Protein AF-A0A846KB32-F1 (afdb_monomer)

Radius of gyration: 21.36 Å; Cα contacts (8 Å, |Δi|>4): 93; chains: 1; bounding box: 52×52×56 Å

Solvent-accessible surface area (backbone atoms only — not comparable to full-atom values): 7706 Å² total; per-residue (Å²): 135,90,86,83,71,74,66,70,58,68,68,65,62,52,63,66,50,50,54,47,51,49,51,61,66,31,72,77,36,70,69,52,57,77,41,42,67,63,49,51,51,53,46,51,68,33,89,84,30,72,63,31,56,50,54,51,46,53,46,33,74,75,72,45,77,92,63,62,27,34,32,40,34,36,77,85,79,48,74,46,78,77,45,45,67,67,57,52,53,46,24,64,75,70,73,46,91,73,60,67,46,79,44,77,40,72,55,88,87,61,79,53,68,69,64,52,52,54,60,56,58,72,71,68,79,130

Mean predicted aligned error: 13.9 Å

Foldseek 3Di:
DDDDPPPVVVVVPPPVVVVVVCVVVQVVPPVCVVCVVVVVVVLCPDPPHPNVLVVVLVCCVVPNDPDAFEWEQEPVRDIDGPDCPSVVVSCVVVVHDGHYDYDYPDDPVDDDPVVVVVVVVVPDDD

Sequence (126 aa):
MLLLVNWYMFLRYHENDIDNILKKEFTETKWLAENYDDFIEYINSKSNSILYCRNLADSIKKNGFNTAICIYHYKCNHYDFIDGQQRACISSKLSIPLPANVNDLTSEDYSCYYCEGKKRRKKVRI

Secondary structure (DSSP, 8-state):
---SSTTHHHHSSSHHHHHHHHHHHHTT-HHHHHTHHHHHHHHHH-TTSHHHHHHHHHHHHHH--SS-EEEEEETTS-EEEEE-HHHHHHHHHHTPPPPEEEEEE-STT---HHHHHHHHHTT---

pLDDT: mean 74.31, std 20.35, range [28.45, 97.38]

Nearest PDB structures (foldseek):
  1vz0-assembly3_D  TM=7.040E-01  e=2.653E-03  Thermus thermophilus HB27
  7nfu-assembly1_A  TM=6.262E-01  e=9.604E-03  Geobacillus thermoleovorans CCB_US3_UF5
  7ol9-assembly1_A  TM=6.646E-01  e=1.442E-02  Bacillus subtilis subsp. subtilis str. 168
  6ryk-assembly1_B  TM=7.718E-01  e=3.721E-02  Myxococcus xanthus DK 1622
  2hwj-assembly2_E  TM=4.805E-01  e=2.478E-01  Agrobacterium fabrum str. C58

InterPro domains:
  IPR036086 ParB/Sulfiredoxin superfamily [SSF110849] (55-112)

Organism: Clostridium botulinum (NCBI:txid1491)

Structure (mmCIF, N/CA/C/O backbone):
data_AF-A0A846KB32-F1
#
_entry.id   AF-A0A846KB32-F1
#
loop_
_atom_site.group_PDB
_atom_site.id
_atom_site.type_symbol
_atom_site.label_atom_id
_atom_site.label_alt_id
_atom_site.label_comp_id
_atom_site.label_asym_id
_atom_site.label_entity_id
_atom_site.label_seq_id
_atom_site.pdbx_PDB_ins_code
_atom_site.Cartn_x
_atom_site.Cartn_y
_atom_site.Cartn_z
_atom_site.occupancy
_atom_site.B_iso_or_equiv
_atom_site.auth_seq_id
_atom_site.auth_comp_id
_atom_site.auth_asym_id
_atom_site.auth_atom_id
_atom_site.pdbx_PDB_model_num
ATOM 1 N N . MET A 1 1 ? -6.060 -32.575 23.942 1.00 33.06 1 MET A N 1
ATOM 2 C CA . MET A 1 1 ? -5.287 -31.901 22.876 1.00 33.06 1 MET A CA 1
ATOM 3 C C . MET A 1 1 ? -6.083 -30.663 22.433 1.00 33.06 1 MET A C 1
ATOM 5 O O . MET A 1 1 ? -6.692 -30.665 21.381 1.00 33.06 1 MET A O 1
ATOM 9 N N . LEU A 1 2 ? -6.433 -29.728 23.327 1.00 35.47 2 LEU A N 1
ATOM 10 C CA . LEU A 1 2 ? -5.632 -28.570 23.767 1.00 35.47 2 LEU A CA 1
ATOM 11 C C . LEU A 1 2 ? -4.791 -27.981 22.629 1.00 35.47 2 LEU A C 1
ATOM 13 O O . LEU A 1 2 ? -3.714 -28.509 22.404 1.00 35.47 2 LEU A O 1
ATOM 17 N N . LEU A 1 3 ? -5.312 -26.955 21.934 1.00 31.33 3 LEU A N 1
ATOM 18 C CA . LEU A 1 3 ? -4.583 -25.828 21.304 1.00 31.33 3 LEU A CA 1
ATOM 19 C C . LEU A 1 3 ? -5.541 -24.901 20.500 1.00 31.33 3 LEU A C 1
ATOM 21 O O . LEU A 1 3 ? -5.265 -24.540 19.363 1.00 31.33 3 LEU A O 1
ATOM 25 N N . LEU A 1 4 ? -6.687 -24.493 21.066 1.00 31.97 4 LEU A N 1
ATOM 26 C CA . LEU A 1 4 ? -7.575 -23.497 20.421 1.00 31.97 4 LEU A CA 1
ATOM 27 C C . LEU A 1 4 ? -7.946 -22.293 21.299 1.00 31.97 4 LEU A C 1
ATOM 29 O O . LEU A 1 4 ? -8.730 -21.450 20.883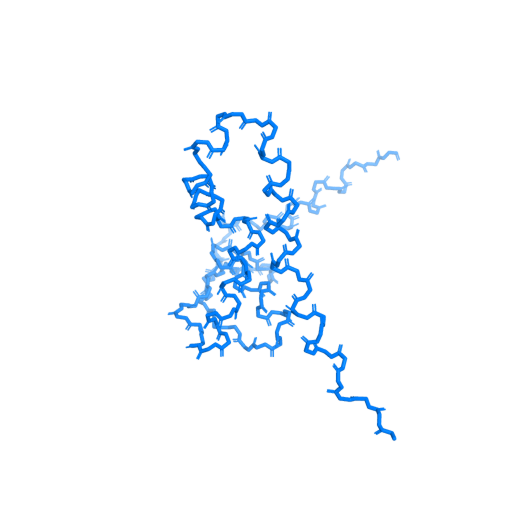 1.00 31.97 4 LEU A O 1
ATOM 33 N N . VAL A 1 5 ? -7.356 -22.153 22.489 1.00 32.34 5 VAL A N 1
ATOM 34 C CA . VAL A 1 5 ? -7.726 -21.062 23.415 1.00 32.34 5 VAL A CA 1
ATOM 35 C C . VAL A 1 5 ? -6.713 -19.906 23.417 1.00 32.34 5 VAL A C 1
ATOM 37 O O . VAL A 1 5 ? -7.018 -18.824 23.903 1.00 32.34 5 VAL A O 1
ATOM 40 N N . ASN A 1 6 ? -5.533 -20.060 22.806 1.00 35.81 6 ASN A N 1
ATOM 41 C CA . ASN A 1 6 ? -4.423 -19.139 23.084 1.00 35.81 6 ASN A CA 1
ATOM 42 C C . ASN A 1 6 ? -4.158 -18.025 22.054 1.00 35.81 6 ASN A C 1
ATOM 44 O O . ASN A 1 6 ? -3.212 -17.268 22.232 1.00 35.81 6 ASN A O 1
ATOM 48 N N . TRP A 1 7 ? -4.982 -17.867 21.009 1.00 31.22 7 TRP A N 1
ATOM 49 C CA . TRP A 1 7 ? -4.830 -16.731 20.076 1.00 31.22 7 TRP A CA 1
ATOM 50 C C . TRP A 1 7 ? -5.797 -15.575 20.372 1.00 31.22 7 TRP A C 1
ATOM 52 O O . TRP A 1 7 ? -5.442 -14.409 20.223 1.00 31.22 7 TRP A O 1
ATOM 62 N N . TYR A 1 8 ? -6.995 -15.871 20.888 1.00 31.47 8 TYR A N 1
ATOM 63 C CA . TYR A 1 8 ? -7.954 -14.834 21.298 1.00 31.47 8 TYR A CA 1
ATOM 64 C C . TYR A 1 8 ? -7.512 -14.073 22.556 1.00 31.47 8 TYR A C 1
ATOM 66 O O . TYR A 1 8 ? -7.885 -12.916 22.741 1.00 31.47 8 TYR A O 1
ATOM 74 N N . MET A 1 9 ? -6.685 -14.697 23.402 1.00 28.45 9 MET A N 1
ATOM 75 C CA . MET A 1 9 ? -6.183 -14.084 24.633 1.00 28.45 9 MET A CA 1
ATOM 76 C C . MET A 1 9 ? -4.996 -13.138 24.390 1.00 28.45 9 MET A C 1
ATOM 78 O O . MET A 1 9 ? -4.807 -12.206 25.158 1.00 28.45 9 MET A O 1
ATOM 82 N N . PHE A 1 10 ? -4.255 -13.305 23.288 1.00 32.28 10 PHE A N 1
ATOM 83 C CA . PHE A 1 10 ? -3.141 -12.417 22.927 1.00 32.28 10 PHE A CA 1
ATOM 84 C C . PHE A 1 10 ? -3.607 -11.119 22.241 1.00 32.28 10 PHE A C 1
ATOM 86 O O . PHE A 1 10 ? -2.889 -10.124 22.227 1.00 32.28 10 PHE A O 1
ATOM 93 N N . LEU A 1 11 ? -4.832 -11.109 21.698 1.00 33.72 11 LEU A N 1
ATOM 94 C CA . LEU A 1 11 ? -5.439 -9.940 21.049 1.00 33.72 11 LEU A CA 1
ATOM 95 C C . LEU A 1 11 ? -6.254 -9.056 22.010 1.00 33.72 11 LEU A C 1
ATOM 97 O O . LEU A 1 11 ? -6.460 -7.888 21.709 1.00 33.72 11 LEU A O 1
ATOM 101 N N . ARG A 1 12 ? -6.673 -9.565 23.179 1.00 37.19 12 ARG A N 1
ATOM 102 C CA . ARG A 1 12 ? -7.323 -8.752 24.232 1.00 37.19 12 ARG A CA 1
ATOM 103 C C . ARG A 1 12 ? -6.345 -8.061 25.186 1.00 37.19 12 ARG A C 1
ATOM 105 O O . ARG A 1 12 ? -6.768 -7.214 25.965 1.00 37.19 12 ARG A O 1
ATOM 112 N N . TYR A 1 13 ? -5.065 -8.423 25.141 1.00 36.56 13 TYR A N 1
ATOM 113 C CA . TYR A 1 13 ? -4.070 -8.000 26.130 1.00 36.56 13 TYR A CA 1
ATOM 114 C C . TYR A 1 13 ? -3.399 -6.647 25.834 1.00 36.56 13 TYR A C 1
ATOM 116 O O . TYR A 1 13 ? -2.488 -6.270 26.550 1.00 36.56 13 TYR A O 1
ATOM 124 N N . HIS A 1 14 ? -3.800 -5.900 24.797 1.00 48.28 14 HIS A N 1
ATOM 125 C CA . HIS A 1 14 ? -3.046 -4.700 24.396 1.00 48.28 14 HIS A CA 1
ATOM 126 C C . HIS A 1 14 ? -3.840 -3.405 24.203 1.00 48.28 14 HIS A C 1
ATOM 128 O O . HIS A 1 14 ? -3.208 -2.355 24.160 1.00 48.28 14 HIS A O 1
ATOM 134 N N . GLU A 1 15 ? -5.173 -3.425 24.130 1.00 45.19 15 GLU A N 1
ATOM 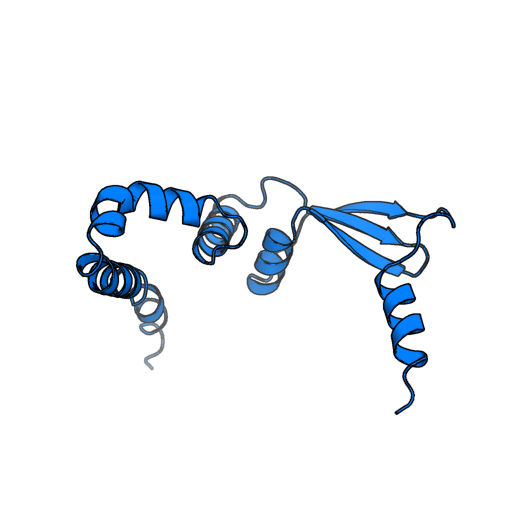135 C CA . GLU A 1 15 ? -5.955 -2.172 24.149 1.00 45.19 15 GLU A CA 1
ATOM 136 C C . GLU A 1 15 ? -5.986 -1.583 25.562 1.00 45.19 15 GLU A C 1
ATOM 138 O O . GLU A 1 15 ? -5.549 -0.456 25.772 1.00 45.19 15 GLU A O 1
ATOM 143 N N . ASN A 1 16 ? -6.364 -2.398 26.554 1.00 50.91 16 ASN A N 1
ATOM 144 C CA . ASN A 1 16 ? -6.407 -1.964 27.951 1.00 50.91 16 ASN A CA 1
ATOM 145 C C . ASN A 1 16 ? -5.023 -1.586 28.494 1.00 50.91 16 ASN A C 1
ATOM 147 O O . ASN A 1 16 ? -4.922 -0.662 29.291 1.00 50.91 16 ASN A O 1
ATOM 151 N N . ASP A 1 17 ? -3.958 -2.268 28.071 1.00 53.88 17 ASP A N 1
ATOM 152 C CA . ASP A 1 17 ? -2.616 -2.008 28.598 1.00 53.88 17 ASP A CA 1
ATOM 153 C C . ASP A 1 17 ? -1.992 -0.746 27.995 1.00 53.88 17 ASP A C 1
ATOM 155 O O . ASP A 1 17 ? -1.349 0.000 28.724 1.00 53.88 17 ASP A O 1
ATOM 159 N N . ILE A 1 18 ? -2.216 -0.442 26.710 1.00 54.94 18 ILE A N 1
ATOM 160 C CA . ILE A 1 18 ? -1.720 0.806 26.103 1.00 54.94 18 ILE A CA 1
ATOM 161 C C . ILE A 1 18 ? -2.511 2.003 26.626 1.00 54.94 18 ILE A C 1
ATOM 163 O O . ILE A 1 18 ? -1.898 2.992 27.020 1.00 54.94 18 ILE A O 1
ATOM 167 N N . ASP A 1 19 ? -3.839 1.904 26.708 1.00 56.72 19 ASP A N 1
ATOM 168 C CA . ASP A 1 19 ? -4.662 2.974 27.274 1.00 56.72 19 ASP A CA 1
ATOM 169 C C . ASP A 1 19 ? -4.320 3.220 28.744 1.00 56.72 19 ASP A C 1
ATOM 171 O O . ASP A 1 19 ? -4.279 4.370 29.174 1.00 56.72 19 ASP A O 1
ATOM 175 N N . ASN A 1 20 ? -4.016 2.169 29.514 1.00 57.69 20 ASN A N 1
ATOM 176 C CA . ASN A 1 20 ? -3.579 2.311 30.902 1.00 57.69 20 ASN A CA 1
ATOM 177 C C . ASN A 1 20 ? -2.149 2.852 31.023 1.00 57.69 20 ASN A C 1
ATOM 179 O O . ASN A 1 20 ? -1.906 3.667 31.909 1.00 57.69 20 ASN A O 1
ATOM 183 N N . ILE A 1 21 ? -1.209 2.441 30.164 1.00 59.34 21 ILE A N 1
ATOM 184 C CA . ILE A 1 21 ? 0.172 2.960 30.154 1.00 59.34 21 ILE A CA 1
ATOM 185 C C . ILE A 1 21 ? 0.171 4.442 29.774 1.00 59.34 21 ILE A C 1
ATOM 187 O O . ILE A 1 21 ? 0.753 5.249 30.495 1.00 59.34 21 ILE A O 1
ATOM 191 N N . LEU A 1 22 ? -0.545 4.807 28.706 1.00 56.16 22 LEU A N 1
ATOM 192 C CA . LEU A 1 22 ? -0.712 6.195 28.291 1.00 56.16 22 LEU A CA 1
ATOM 193 C C . LEU A 1 22 ? -1.430 6.976 29.393 1.00 56.16 22 LEU A C 1
ATOM 195 O O . LEU A 1 22 ? -0.862 7.921 29.909 1.00 56.16 22 LEU A O 1
ATOM 199 N N . LYS A 1 23 ? -2.603 6.560 29.885 1.00 58.16 23 LYS A N 1
ATOM 200 C CA . LYS A 1 23 ? -3.282 7.291 30.975 1.00 58.16 23 LYS A CA 1
ATOM 201 C C . LYS A 1 23 ? -2.398 7.502 32.205 1.00 58.16 23 LYS A C 1
ATOM 203 O O . LYS A 1 23 ? -2.444 8.582 32.786 1.00 58.16 23 LYS A O 1
ATOM 208 N N . LYS A 1 24 ? -1.582 6.509 32.575 1.00 54.47 24 LYS A N 1
ATOM 209 C CA . LYS A 1 24 ? -0.685 6.576 33.734 1.00 54.47 24 LYS A CA 1
ATOM 210 C C . LYS A 1 24 ? 0.473 7.561 33.534 1.00 54.47 24 LYS A C 1
ATOM 212 O O . LYS A 1 24 ? 0.728 8.350 34.438 1.00 54.47 24 LYS A O 1
ATOM 217 N N . GLU A 1 25 ? 1.128 7.567 32.370 1.00 51.56 25 GLU A N 1
ATOM 218 C CA . GLU A 1 25 ? 2.149 8.578 32.028 1.00 51.5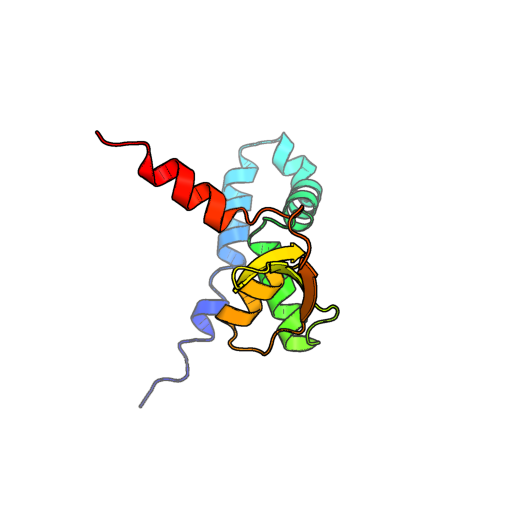6 25 GLU A CA 1
ATOM 219 C C . GLU A 1 25 ? 1.533 9.978 31.793 1.00 51.56 25 GLU A C 1
ATOM 221 O O . GLU A 1 25 ? 2.169 11.000 32.045 1.00 51.56 25 GLU A O 1
ATOM 226 N N . PHE A 1 26 ? 0.266 10.054 31.369 1.00 58.28 26 PHE A N 1
ATOM 227 C CA . PHE A 1 26 ? -0.440 11.304 31.055 1.00 58.28 26 PHE A CA 1
ATOM 228 C C . PHE A 1 26 ? -0.952 12.056 32.285 1.00 58.28 26 PHE A C 1
ATOM 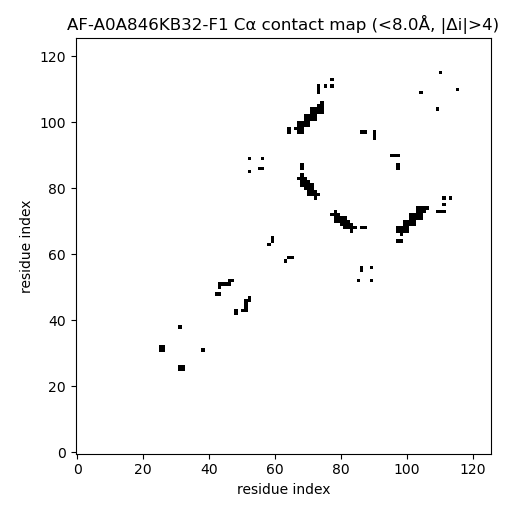230 O O . PHE A 1 26 ? -0.949 13.286 32.285 1.00 58.28 26 PHE A O 1
ATOM 237 N N . THR A 1 27 ? -1.356 11.361 33.355 1.00 52.28 27 THR A N 1
ATOM 238 C CA . THR A 1 27 ? -1.788 12.006 34.611 1.00 52.28 27 THR A CA 1
ATOM 239 C C . THR A 1 27 ? -0.706 12.868 35.270 1.00 52.28 27 THR A C 1
ATOM 241 O O . THR A 1 27 ? -1.033 13.756 36.053 1.00 52.28 27 THR A O 1
ATOM 244 N N . GLU A 1 28 ? 0.570 12.659 34.938 1.00 55.53 28 GLU A N 1
ATOM 245 C CA . GLU A 1 28 ? 1.682 13.465 35.458 1.00 55.53 28 GLU A CA 1
ATOM 246 C C . GLU A 1 28 ? 1.854 14.804 34.716 1.00 55.53 28 GLU A C 1
ATOM 248 O O . GLU A 1 28 ? 2.520 15.712 35.215 1.00 55.53 28 GLU A O 1
ATOM 253 N N . THR A 1 29 ? 1.211 14.983 33.556 1.00 57.88 29 THR A N 1
ATOM 254 C CA . THR A 1 29 ? 1.329 16.195 32.733 1.00 57.88 29 THR A CA 1
ATOM 255 C C . THR A 1 29 ? -0.030 16.865 32.523 1.00 57.88 29 THR A C 1
ATOM 257 O O . THR A 1 29 ? -0.818 16.508 31.651 1.00 57.88 29 THR A O 1
ATOM 260 N N . LYS A 1 30 ? -0.292 17.914 33.316 1.00 60.50 30 LYS A N 1
ATOM 261 C CA . LYS A 1 30 ? -1.570 18.651 33.350 1.00 60.50 30 LYS A CA 1
ATOM 262 C C . LYS A 1 30 ? -2.093 19.076 31.964 1.00 60.50 30 LYS A C 1
ATOM 264 O O . LYS A 1 30 ? -3.274 18.914 31.690 1.00 60.50 30 LYS A O 1
ATOM 269 N N . TRP A 1 31 ? -1.217 19.561 31.079 1.00 63.62 31 TRP A N 1
ATOM 270 C CA . TRP A 1 31 ? -1.600 20.005 29.731 1.00 63.62 31 TRP A CA 1
ATOM 271 C C . TRP A 1 31 ? -2.058 18.851 28.825 1.00 63.62 31 TRP A C 1
ATOM 273 O O . TRP A 1 31 ? -3.040 18.990 28.105 1.00 63.62 31 TRP A O 1
ATOM 283 N N . LEU A 1 32 ? -1.383 17.698 28.871 1.00 54.84 32 LEU A N 1
ATOM 284 C CA . LEU A 1 32 ? -1.753 16.530 28.062 1.00 54.84 32 LEU A CA 1
ATOM 285 C C . LEU A 1 32 ? -3.041 15.869 28.568 1.00 54.84 32 LEU A C 1
ATOM 287 O O . LEU A 1 32 ? -3.810 15.365 27.759 1.00 54.84 32 LEU A O 1
ATOM 291 N N . ALA A 1 33 ? -3.304 15.901 29.878 1.00 61.59 33 ALA A N 1
ATOM 292 C CA . ALA A 1 33 ? -4.560 15.412 30.450 1.00 61.59 33 ALA A CA 1
ATOM 293 C C . ALA A 1 33 ? -5.774 16.261 30.023 1.00 61.59 33 ALA A C 1
ATOM 295 O O . ALA A 1 33 ? -6.839 15.715 29.751 1.00 61.59 33 ALA A O 1
ATOM 296 N N . GLU A 1 34 ? -5.606 17.583 29.926 1.00 73.44 34 GLU A N 1
ATOM 297 C CA . GLU A 1 34 ? -6.658 18.513 29.485 1.00 73.44 34 GLU A CA 1
ATOM 298 C C . GLU A 1 34 ? -6.938 18.428 27.973 1.00 73.44 34 GLU A C 1
ATOM 300 O O . GLU A 1 34 ? -8.018 18.813 27.539 1.00 73.44 34 GLU A O 1
ATOM 305 N N . ASN A 1 35 ? -5.994 17.902 27.182 1.00 73.12 35 ASN A N 1
ATOM 306 C CA . ASN A 1 35 ? -6.075 17.813 25.717 1.00 73.12 35 ASN A CA 1
ATOM 307 C C . ASN A 1 35 ? -5.946 16.359 25.215 1.00 73.12 35 ASN A C 1
ATOM 309 O O . ASN A 1 35 ? -5.486 16.123 24.098 1.00 73.12 35 ASN A O 1
ATOM 313 N N . TYR A 1 36 ? -6.288 15.369 26.051 1.00 70.06 36 TYR A N 1
ATOM 314 C CA . TYR A 1 36 ? -6.064 13.949 25.754 1.00 70.06 36 TYR A CA 1
ATOM 315 C C . TYR A 1 36 ? -6.801 13.494 24.491 1.00 70.06 36 TYR A C 1
ATOM 317 O O . TYR A 1 36 ? -6.195 12.872 23.619 1.00 70.06 36 TYR A O 1
ATOM 325 N N . ASP A 1 37 ? -8.083 13.838 24.376 1.00 72.62 37 ASP A N 1
ATOM 326 C CA . ASP A 1 37 ? -8.915 13.426 23.245 1.00 72.62 37 ASP A CA 1
ATOM 327 C C . ASP A 1 37 ? -8.398 14.032 21.929 1.00 72.62 37 ASP A C 1
ATOM 329 O O . ASP A 1 37 ? -8.184 13.300 20.961 1.00 72.62 37 ASP A O 1
ATOM 333 N N . ASP A 1 38 ? -8.059 15.325 21.934 1.00 71.75 38 ASP A N 1
ATOM 334 C CA . ASP A 1 38 ? -7.465 16.026 20.787 1.00 71.75 38 ASP A CA 1
ATOM 335 C C . ASP A 1 38 ? -6.098 15.438 20.399 1.00 71.75 38 ASP A C 1
ATOM 337 O O . ASP A 1 38 ? -5.764 15.300 19.220 1.00 71.75 38 ASP A O 1
ATOM 341 N N . PHE A 1 39 ? -5.285 15.053 21.388 1.00 69.06 39 PHE A N 1
ATOM 342 C CA . PHE A 1 39 ? -3.988 14.420 21.161 1.00 69.06 39 PHE A CA 1
ATOM 343 C C . PHE A 1 39 ? -4.130 13.022 20.547 1.00 69.06 39 PHE A C 1
ATOM 345 O O . PHE A 1 39 ? -3.385 12.668 19.627 1.00 69.06 39 PHE A O 1
ATOM 352 N N . ILE A 1 40 ? -5.090 12.227 21.022 1.00 67.69 40 ILE A N 1
ATOM 353 C CA . ILE A 1 40 ? -5.392 10.907 20.465 1.00 67.69 40 ILE A CA 1
ATOM 354 C C . ILE A 1 40 ? -5.946 11.044 19.046 1.00 67.69 40 ILE A C 1
ATOM 356 O O . ILE A 1 40 ? -5.486 10.335 18.151 1.00 67.69 40 ILE A O 1
ATOM 360 N N . GLU A 1 41 ? -6.853 11.987 18.794 1.00 67.62 41 GLU A N 1
ATOM 361 C CA . GLU A 1 41 ? -7.342 12.292 17.447 1.00 67.62 41 GLU A CA 1
ATOM 362 C C . GLU A 1 41 ? -6.196 12.720 16.513 1.00 67.62 41 GLU A C 1
ATOM 364 O O . GLU A 1 41 ? -6.066 12.225 15.387 1.00 67.62 41 GLU A O 1
ATOM 369 N N . TYR A 1 42 ? -5.281 13.557 17.000 1.00 66.44 42 TYR A N 1
ATOM 370 C CA . TYR A 1 42 ? -4.085 13.968 16.268 1.00 66.44 42 TYR A CA 1
ATOM 371 C C . TYR A 1 42 ? -3.142 12.795 15.948 1.00 66.44 42 TYR A C 1
ATOM 373 O O . TYR A 1 42 ? -2.659 12.671 14.821 1.00 66.44 42 TYR A O 1
ATOM 381 N N . ILE A 1 43 ? -2.874 11.897 16.900 1.00 62.50 43 ILE A N 1
ATOM 382 C CA . ILE A 1 43 ? -2.052 10.704 16.642 1.00 62.50 43 ILE A CA 1
ATOM 383 C C . ILE A 1 43 ? -2.751 9.760 15.662 1.00 62.50 43 ILE A C 1
ATOM 385 O O . ILE A 1 43 ? -2.110 9.220 14.755 1.00 62.50 43 ILE A O 1
ATOM 389 N N . ASN A 1 44 ? -4.058 9.575 15.813 1.00 59.31 44 ASN A N 1
ATOM 390 C CA . ASN A 1 44 ? -4.846 8.679 14.974 1.00 59.31 44 ASN A CA 1
ATOM 391 C C . ASN A 1 44 ? -4.983 9.193 13.542 1.00 59.31 44 ASN A C 1
ATOM 393 O O . ASN A 1 44 ? -5.006 8.392 12.607 1.00 59.31 44 ASN A O 1
ATOM 397 N N . SER A 1 45 ? -5.010 10.513 13.360 1.00 58.81 45 SER A N 1
ATOM 398 C CA . SER A 1 45 ? -5.022 11.147 12.040 1.00 58.81 45 SER A CA 1
ATOM 399 C C . SER A 1 45 ? -3.663 11.100 11.334 1.00 58.81 45 SER A C 1
ATOM 401 O O . SER A 1 45 ? -3.604 11.231 10.108 1.00 58.81 45 SER A O 1
ATOM 403 N N . LYS A 1 46 ? -2.557 10.843 12.049 1.00 64.19 46 LYS A N 1
ATOM 404 C CA . LYS A 1 46 ? -1.254 10.642 11.406 1.00 64.19 46 LYS A CA 1
ATOM 405 C C . LYS A 1 46 ? -1.160 9.270 10.748 1.00 64.19 46 LYS A C 1
ATOM 407 O O . LYS A 1 46 ? -1.112 8.238 11.412 1.00 64.19 46 LYS A O 1
ATOM 412 N N . SER A 1 47 ? -0.943 9.282 9.435 1.00 58.62 47 SER A N 1
ATOM 413 C CA . SER A 1 47 ? -0.699 8.105 8.584 1.00 58.62 47 SER A CA 1
ATOM 414 C C . SER A 1 47 ? 0.529 7.256 8.965 1.00 58.62 47 SER A C 1
ATOM 416 O O . SER A 1 47 ? 0.720 6.169 8.417 1.00 58.62 47 SER A O 1
ATOM 418 N N . ASN A 1 48 ? 1.354 7.728 9.906 1.00 64.88 48 ASN A N 1
ATOM 419 C CA . ASN A 1 48 ? 2.523 7.020 10.432 1.00 64.88 48 ASN A CA 1
ATOM 420 C C . ASN A 1 48 ? 2.285 6.403 11.822 1.00 64.88 48 ASN A C 1
ATOM 422 O O . ASN A 1 48 ? 3.220 5.851 12.401 1.00 64.88 48 ASN A O 1
ATOM 426 N N . SER A 1 49 ? 1.079 6.506 12.390 1.00 72.56 49 SER A N 1
ATOM 427 C CA . SER A 1 49 ? 0.791 5.896 13.688 1.00 72.56 49 SER A CA 1
ATOM 428 C C . SER A 1 49 ? 0.529 4.394 13.558 1.00 72.56 49 SER A C 1
ATOM 430 O O . SER A 1 49 ? -0.026 3.896 12.575 1.00 72.56 49 SER A O 1
ATOM 432 N N . ILE A 1 50 ? 0.927 3.640 14.585 1.00 76.94 50 ILE A N 1
ATOM 433 C CA . ILE A 1 50 ? 0.655 2.198 14.662 1.00 76.94 50 ILE A CA 1
ATOM 434 C C . ILE A 1 50 ? -0.857 1.942 14.661 1.00 76.94 50 ILE A C 1
ATOM 436 O O . ILE A 1 50 ? -1.312 0.979 14.040 1.00 76.94 50 ILE A O 1
ATOM 440 N N . LEU A 1 51 ? -1.631 2.806 15.328 1.00 79.12 51 LEU A N 1
ATOM 441 C CA . LEU A 1 51 ? -3.080 2.656 15.405 1.00 79.12 51 LEU A CA 1
ATOM 442 C C . LEU A 1 51 ? -3.741 2.869 14.041 1.00 79.12 51 LEU A C 1
ATOM 444 O O . LEU A 1 51 ? -4.585 2.063 13.657 1.00 79.12 51 LEU A O 1
ATOM 448 N N . TYR A 1 52 ? -3.281 3.852 13.259 1.00 80.81 52 TYR A N 1
ATOM 449 C CA . TYR A 1 52 ? -3.723 4.031 11.877 1.00 80.81 52 TYR A CA 1
ATOM 450 C C . TYR A 1 52 ? -3.536 2.748 11.052 1.00 80.81 52 TYR A C 1
ATOM 452 O O . TYR A 1 52 ? -4.475 2.279 10.410 1.00 80.81 52 TYR A O 1
ATOM 460 N N . CYS A 1 53 ? -2.355 2.123 11.117 1.00 83.88 53 CYS A N 1
ATOM 461 C CA . CYS A 1 53 ? -2.079 0.878 10.393 1.00 83.88 53 CYS A CA 1
ATOM 462 C C . CYS A 1 53 ? -2.988 -0.284 10.827 1.00 83.88 53 CYS A C 1
ATOM 464 O O . CYS A 1 53 ? -3.411 -1.072 9.980 1.00 83.88 53 CYS A O 1
ATOM 466 N N . ARG A 1 54 ? -3.298 -0.400 12.125 1.00 84.56 54 ARG A N 1
ATOM 467 C CA . ARG A 1 54 ? -4.209 -1.433 12.651 1.00 84.56 54 ARG A CA 1
ATOM 468 C C . ARG A 1 54 ? -5.644 -1.203 12.178 1.00 84.56 54 ARG A C 1
ATOM 470 O O . ARG A 1 54 ? -6.224 -2.104 11.580 1.00 84.56 54 ARG A O 1
ATOM 477 N N . ASN A 1 55 ? -6.155 0.018 12.326 1.00 86.38 55 ASN A N 1
ATOM 478 C CA . ASN A 1 55 ? -7.504 0.386 11.889 1.00 86.38 55 ASN A CA 1
ATOM 479 C C . ASN A 1 55 ? -7.675 0.200 10.375 1.00 86.38 55 ASN A C 1
ATOM 481 O O . ASN A 1 55 ? -8.693 -0.315 9.909 1.00 86.38 55 ASN A O 1
ATOM 485 N N . LEU A 1 56 ? -6.654 0.569 9.597 1.00 89.06 56 LEU A N 1
ATOM 486 C CA . LEU A 1 56 ? -6.632 0.343 8.157 1.00 89.06 56 LEU A CA 1
ATOM 487 C C . LEU A 1 56 ? -6.649 -1.156 7.825 1.00 89.06 56 LEU A C 1
ATOM 489 O O . LEU A 1 56 ? -7.390 -1.571 6.937 1.00 89.06 56 LEU A O 1
ATOM 493 N N . ALA A 1 57 ? -5.880 -1.977 8.545 1.00 92.12 57 ALA A N 1
ATOM 494 C CA . ALA A 1 57 ? -5.866 -3.423 8.348 1.00 92.12 57 ALA A CA 1
ATOM 495 C C . ALA A 1 57 ? -7.223 -4.068 8.657 1.00 92.12 57 ALA A C 1
ATOM 497 O O . ALA A 1 57 ? -7.676 -4.922 7.894 1.00 92.12 57 ALA A O 1
ATOM 498 N N . ASP A 1 58 ? -7.892 -3.645 9.728 1.00 91.56 58 ASP A N 1
ATOM 499 C CA . ASP A 1 58 ? -9.214 -4.161 10.090 1.00 91.56 58 ASP A CA 1
ATOM 500 C C . ASP A 1 58 ? -10.290 -3.725 9.093 1.00 91.56 58 ASP A C 1
ATOM 502 O O . ASP A 1 58 ? -11.119 -4.541 8.682 1.00 91.56 58 ASP A O 1
ATOM 506 N N . SER A 1 59 ? -10.223 -2.480 8.613 1.00 92.19 59 SER A N 1
ATOM 507 C CA . SER A 1 59 ? -11.084 -2.006 7.527 1.00 92.19 59 SER A CA 1
ATOM 508 C C . SER A 1 59 ? -10.897 -2.835 6.253 1.00 92.19 59 SER A C 1
ATOM 510 O O . SER A 1 59 ? -11.884 -3.293 5.678 1.00 92.19 59 SER A O 1
ATOM 512 N N . ILE A 1 60 ? -9.650 -3.116 5.853 1.00 93.44 60 ILE A N 1
ATOM 513 C CA . ILE A 1 60 ? -9.349 -3.926 4.663 1.00 93.44 60 ILE A CA 1
ATOM 514 C C . ILE A 1 60 ? -9.842 -5.368 4.822 1.00 93.44 60 ILE A C 1
ATOM 516 O O . ILE A 1 60 ? -10.397 -5.929 3.883 1.00 93.44 60 ILE A O 1
ATOM 520 N N . LYS A 1 61 ? -9.687 -5.986 5.999 1.00 91.38 61 LYS A N 1
ATOM 521 C CA . LYS A 1 61 ? -10.217 -7.340 6.246 1.00 91.38 61 LYS A CA 1
ATOM 522 C C . LYS A 1 61 ? -11.737 -7.398 6.125 1.00 91.38 61 LYS A C 1
ATOM 524 O O . LYS A 1 61 ? -12.267 -8.392 5.641 1.00 91.38 61 LYS A O 1
ATOM 529 N N . LYS A 1 62 ? -12.428 -6.360 6.603 1.00 92.56 62 LYS A N 1
ATOM 530 C CA . LYS A 1 62 ? -13.893 -6.314 6.639 1.00 92.56 62 LYS A CA 1
ATOM 531 C C . LYS A 1 62 ? -14.501 -5.941 5.288 1.00 92.56 62 LYS A C 1
ATOM 533 O O . LYS A 1 62 ? -15.502 -6.529 4.895 1.00 92.56 62 LYS A O 1
ATOM 538 N N . ASN A 1 63 ? -13.910 -4.963 4.607 1.00 93.81 63 ASN A N 1
ATOM 539 C CA . ASN A 1 63 ? -14.511 -4.301 3.448 1.00 93.81 63 ASN A CA 1
ATOM 540 C C . ASN A 1 63 ? -13.710 -4.494 2.150 1.00 93.81 63 ASN A C 1
ATOM 542 O O . ASN A 1 63 ? -14.183 -4.121 1.081 1.00 93.81 63 ASN A O 1
ATOM 546 N N . GLY A 1 64 ? -12.506 -5.063 2.221 1.00 92.00 64 GLY A N 1
ATOM 547 C CA . GLY A 1 64 ? -11.557 -5.071 1.113 1.00 92.00 64 GLY A CA 1
ATOM 548 C C . GLY A 1 64 ? -10.844 -3.727 0.933 1.00 92.00 64 GLY A C 1
ATOM 549 O O . GLY A 1 64 ? -10.943 -2.809 1.749 1.00 92.00 64 GLY A O 1
ATOM 550 N N . PHE A 1 65 ? -10.074 -3.616 -0.148 1.00 92.44 65 PHE A N 1
ATOM 551 C CA . PHE A 1 65 ? -9.416 -2.364 -0.514 1.00 92.44 65 PHE A CA 1
ATOM 552 C C . PHE A 1 65 ? -10.399 -1.429 -1.222 1.00 92.44 65 PHE A C 1
ATOM 554 O O . PHE A 1 65 ? -10.903 -1.756 -2.292 1.00 92.44 65 PHE A O 1
ATOM 561 N N . ASN A 1 66 ? -10.599 -0.232 -0.668 1.00 90.56 66 ASN A N 1
ATOM 562 C CA . ASN A 1 66 ? -11.441 0.795 -1.294 1.00 90.56 66 ASN A CA 1
ATOM 563 C C . ASN A 1 66 ? -10.756 1.483 -2.485 1.00 90.56 66 ASN A C 1
ATOM 565 O O . ASN A 1 66 ? -11.427 2.023 -3.359 1.00 90.56 66 ASN A O 1
ATOM 569 N N . THR A 1 67 ? -9.421 1.498 -2.509 1.00 92.19 67 THR A N 1
ATOM 570 C CA . THR A 1 67 ? -8.622 2.119 -3.569 1.00 92.19 67 THR A CA 1
ATOM 571 C C . THR A 1 67 ? -7.397 1.273 -3.892 1.00 92.19 67 THR A C 1
ATOM 573 O O . THR A 1 67 ? -6.773 0.680 -3.005 1.00 92.19 67 THR A O 1
ATOM 576 N N . ALA A 1 68 ? -7.039 1.234 -5.177 1.00 94.81 68 ALA A N 1
ATOM 577 C CA . ALA A 1 68 ? -5.773 0.669 -5.620 1.00 94.81 68 ALA A CA 1
ATOM 578 C C . ALA A 1 68 ? -4.592 1.504 -5.096 1.00 94.81 68 ALA A C 1
ATOM 580 O O . ALA A 1 68 ? -4.723 2.700 -4.819 1.00 94.81 68 ALA A O 1
ATOM 581 N N . ILE A 1 69 ? -3.428 0.877 -4.941 1.00 95.56 69 ILE A N 1
ATOM 582 C CA . ILE A 1 69 ? -2.174 1.615 -4.749 1.00 95.56 69 ILE A CA 1
ATOM 583 C C . ILE A 1 69 ? -1.678 2.165 -6.086 1.00 95.56 69 ILE A C 1
ATOM 585 O O . ILE A 1 69 ? -2.057 1.659 -7.141 1.00 95.56 69 ILE A O 1
ATOM 589 N N . CYS A 1 70 ? -0.795 3.156 -6.047 1.00 96.81 70 CYS A N 1
ATOM 590 C CA . CYS A 1 70 ? -0.196 3.727 -7.249 1.00 96.81 70 CYS A CA 1
ATOM 591 C C . CYS A 1 70 ? 1.315 3.519 -7.201 1.00 96.81 70 CYS A C 1
ATOM 593 O O . CYS A 1 70 ? 1.968 3.933 -6.238 1.00 96.81 70 CYS A O 1
ATOM 595 N N . ILE A 1 71 ? 1.870 2.887 -8.235 1.00 95.94 71 ILE A N 1
ATOM 596 C CA . ILE A 1 71 ? 3.306 2.613 -8.334 1.00 95.94 71 ILE A CA 1
ATOM 597 C C . ILE A 1 71 ? 3.868 3.112 -9.657 1.00 95.94 71 ILE A C 1
ATOM 599 O O . ILE A 1 71 ? 3.219 3.014 -10.696 1.00 95.94 71 ILE A O 1
ATOM 603 N N . TYR A 1 72 ? 5.096 3.612 -9.620 1.00 94.88 72 TYR A N 1
ATOM 604 C CA . TYR A 1 72 ? 5.902 3.795 -10.816 1.00 94.88 72 TYR A CA 1
ATOM 605 C C . TYR A 1 72 ? 6.597 2.487 -11.175 1.00 94.88 72 TYR A C 1
ATOM 607 O O . TYR A 1 72 ? 7.101 1.795 -10.291 1.00 94.88 72 TYR A O 1
ATOM 615 N N . HIS A 1 73 ? 6.671 2.183 -12.467 1.00 94.75 73 HIS A N 1
ATOM 616 C CA . HIS A 1 73 ? 7.496 1.114 -13.016 1.00 94.75 73 HIS A CA 1
ATOM 617 C C . HIS A 1 73 ? 8.532 1.717 -13.963 1.00 94.75 73 HIS A C 1
ATOM 619 O O . HIS A 1 73 ? 8.195 2.331 -14.970 1.00 94.75 73 HIS A O 1
ATOM 625 N N . TYR A 1 74 ? 9.810 1.579 -13.627 1.00 93.44 74 TYR A N 1
ATOM 626 C CA . TYR A 1 74 ? 10.902 2.152 -14.412 1.00 93.44 74 TYR A CA 1
ATOM 627 C C . TYR A 1 74 ? 11.380 1.176 -15.490 1.00 93.44 74 TYR A C 1
ATOM 629 O O . TYR A 1 74 ? 11.430 -0.027 -15.251 1.00 93.44 74 TYR A O 1
ATOM 637 N N . LYS A 1 75 ? 11.926 1.695 -16.601 1.00 91.62 75 LYS A N 1
ATOM 638 C CA . LYS A 1 75 ? 12.591 0.910 -17.674 1.00 91.62 75 LYS A CA 1
ATOM 639 C C . LYS A 1 75 ? 13.622 -0.123 -17.179 1.00 91.62 75 LYS A C 1
ATOM 641 O O . LYS A 1 75 ? 13.874 -1.123 -17.839 1.00 91.62 75 LYS A O 1
ATOM 646 N N . CYS A 1 76 ? 14.232 0.108 -16.014 1.00 91.19 76 CYS A N 1
ATOM 647 C CA . CYS A 1 76 ? 15.172 -0.820 -15.374 1.00 91.19 76 CYS A CA 1
ATOM 648 C C . CYS A 1 76 ? 14.515 -1.934 -14.532 1.00 91.19 76 CYS A C 1
ATOM 650 O O . CYS A 1 76 ? 15.221 -2.598 -13.774 1.00 91.19 76 CYS A O 1
ATOM 652 N N . ASN A 1 77 ? 13.198 -2.131 -14.658 1.00 91.62 77 ASN A N 1
ATOM 653 C CA . ASN A 1 77 ? 12.393 -3.139 -13.960 1.00 91.62 77 ASN A CA 1
ATOM 654 C C . ASN A 1 77 ? 12.392 -3.004 -12.424 1.00 91.62 77 ASN A C 1
ATOM 656 O O . ASN A 1 77 ? 12.301 -3.987 -11.689 1.00 91.62 77 ASN A O 1
ATOM 660 N N . HIS A 1 78 ? 12.524 -1.774 -11.925 1.00 93.31 78 HIS A N 1
ATOM 661 C CA . HIS A 1 78 ? 12.292 -1.450 -10.518 1.00 93.31 78 HIS A CA 1
ATOM 662 C C . HIS A 1 78 ? 10.963 -0.719 -10.371 1.00 93.31 78 HIS A C 1
ATOM 664 O O . HIS A 1 78 ? 10.506 -0.059 -11.305 1.00 93.31 78 HIS A O 1
ATOM 670 N N . TYR A 1 79 ? 10.398 -0.802 -9.171 1.00 93.06 79 TYR A N 1
ATOM 671 C CA . TYR A 1 79 ? 9.151 -0.147 -8.810 1.00 93.06 79 TYR A CA 1
ATOM 672 C C . TYR A 1 79 ? 9.381 0.846 -7.678 1.00 93.06 79 TYR A C 1
ATOM 674 O O . TYR A 1 79 ? 10.255 0.626 -6.835 1.00 93.06 79 TYR A O 1
ATOM 682 N N . ASP A 1 80 ? 8.590 1.912 -7.658 1.00 92.31 80 ASP A N 1
ATOM 683 C CA . ASP A 1 80 ? 8.558 2.871 -6.553 1.00 92.31 80 ASP A CA 1
ATOM 684 C C . ASP A 1 80 ? 7.117 3.254 -6.211 1.00 92.31 80 ASP A C 1
ATOM 686 O O . ASP A 1 80 ? 6.234 3.225 -7.071 1.00 92.31 80 ASP A O 1
ATOM 690 N N . PHE A 1 81 ? 6.866 3.579 -4.947 1.00 92.25 81 PHE A N 1
ATOM 691 C CA . PHE A 1 81 ? 5.530 3.931 -4.482 1.00 92.25 81 PHE A CA 1
ATOM 692 C C . PHE A 1 81 ? 5.243 5.406 -4.729 1.00 92.25 81 PHE A C 1
ATOM 694 O O . PHE A 1 81 ? 5.973 6.278 -4.267 1.00 92.25 81 PHE A O 1
ATOM 701 N N . ILE A 1 82 ? 4.113 5.672 -5.374 1.00 92.88 82 ILE A N 1
ATOM 702 C CA . ILE A 1 82 ? 3.518 7.009 -5.438 1.00 92.88 82 ILE A CA 1
ATOM 703 C C . ILE A 1 82 ? 2.643 7.210 -4.200 1.00 92.88 82 ILE A C 1
ATOM 705 O O . ILE A 1 82 ? 2.768 8.201 -3.488 1.00 92.88 82 ILE A O 1
ATOM 709 N N . ASP A 1 83 ? 1.786 6.224 -3.932 1.00 92.50 83 ASP A N 1
ATOM 710 C CA . ASP A 1 83 ? 0.872 6.172 -2.793 1.00 92.50 83 ASP A CA 1
ATOM 711 C C . ASP A 1 83 ? 0.601 4.710 -2.404 1.00 92.50 83 ASP A C 1
ATOM 713 O O . ASP A 1 83 ? 0.732 3.787 -3.214 1.00 92.50 83 ASP A O 1
ATOM 717 N N . GLY A 1 84 ? 0.171 4.503 -1.161 1.00 91.19 84 GLY A N 1
ATOM 718 C CA . GLY A 1 84 ? -0.329 3.224 -0.680 1.00 91.19 84 GLY A CA 1
ATOM 719 C C . GLY A 1 84 ? 0.722 2.344 -0.013 1.00 91.19 84 GLY A C 1
ATOM 720 O O . GLY A 1 84 ? 0.507 1.137 0.097 1.00 91.19 84 GLY A O 1
ATOM 721 N N . GLN A 1 85 ? 1.822 2.918 0.481 1.00 91.88 85 GLN A N 1
ATOM 722 C CA . GLN A 1 85 ? 2.893 2.197 1.177 1.00 91.88 85 GLN A CA 1
ATOM 723 C C . GLN A 1 85 ? 2.346 1.375 2.361 1.00 91.88 85 GLN A C 1
ATOM 725 O O . GLN A 1 85 ? 2.677 0.197 2.515 1.00 91.88 85 GLN A O 1
ATOM 730 N N . GLN A 1 86 ? 1.453 1.956 3.172 1.00 91.19 86 GLN A N 1
ATOM 731 C CA . GLN A 1 86 ? 0.817 1.271 4.305 1.00 91.19 86 GLN A CA 1
ATOM 732 C C . GLN A 1 86 ? -0.087 0.125 3.834 1.00 91.19 86 GLN A C 1
ATOM 734 O O . GLN A 1 86 ? -0.021 -0.973 4.387 1.00 91.19 86 GLN A O 1
ATOM 739 N N . ARG A 1 87 ? -0.891 0.346 2.782 1.00 93.44 87 ARG A N 1
ATOM 740 C CA . ARG A 1 87 ? -1.763 -0.685 2.189 1.00 93.44 87 ARG A CA 1
ATOM 741 C C . ARG A 1 87 ? -0.939 -1.852 1.652 1.00 93.44 87 ARG A C 1
ATOM 743 O O . ARG A 1 87 ? -1.283 -2.998 1.915 1.00 93.44 87 ARG A O 1
ATOM 750 N N . ALA A 1 88 ? 0.185 -1.568 0.997 1.00 94.38 88 ALA A N 1
ATOM 751 C CA . ALA A 1 88 ? 1.111 -2.586 0.515 1.00 94.38 88 ALA A CA 1
ATOM 752 C C . ALA A 1 88 ? 1.737 -3.401 1.652 1.00 94.38 88 ALA A C 1
ATOM 754 O O . ALA A 1 88 ? 1.771 -4.633 1.590 1.00 94.38 88 ALA A O 1
ATOM 755 N N . CYS A 1 89 ? 2.165 -2.730 2.725 1.00 92.50 89 CYS A N 1
ATOM 756 C CA . CYS A 1 89 ? 2.680 -3.391 3.922 1.00 92.50 89 CYS A CA 1
ATOM 757 C C . CYS A 1 89 ? 1.632 -4.330 4.544 1.00 92.50 89 CYS A C 1
ATOM 759 O O . CYS A 1 89 ? 1.911 -5.505 4.787 1.00 92.50 89 CYS A O 1
ATOM 761 N N . ILE A 1 90 ? 0.404 -3.841 4.737 1.00 92.44 90 ILE A N 1
ATOM 762 C CA . ILE A 1 90 ? -0.715 -4.623 5.280 1.00 92.44 90 ILE A CA 1
ATOM 763 C C . ILE A 1 90 ? -1.027 -5.820 4.381 1.00 92.44 90 ILE A C 1
ATOM 765 O O . ILE A 1 90 ? -1.155 -6.937 4.881 1.00 92.44 90 ILE A O 1
ATOM 769 N N . SER A 1 91 ? -1.091 -5.609 3.065 1.00 94.44 91 SER A N 1
ATOM 770 C CA . SER A 1 91 ? -1.358 -6.671 2.094 1.00 94.44 91 SER A CA 1
ATOM 771 C C . SER A 1 91 ? -0.360 -7.815 2.211 1.00 94.44 91 SER A C 1
ATOM 773 O O . SER A 1 91 ? -0.751 -8.978 2.279 1.00 94.44 91 SER A O 1
ATOM 775 N N . SER A 1 92 ? 0.930 -7.473 2.306 1.00 93.69 92 SER A N 1
ATOM 776 C CA . SER A 1 92 ? 2.012 -8.438 2.494 1.00 93.69 92 SER A CA 1
ATOM 777 C C . SER A 1 92 ? 1.859 -9.217 3.802 1.00 93.69 92 SER A C 1
ATOM 779 O O . SER A 1 92 ? 1.993 -10.438 3.812 1.00 93.69 92 SER A O 1
ATOM 781 N N . LYS A 1 93 ? 1.534 -8.533 4.907 1.00 91.62 93 LYS A N 1
ATOM 782 C CA . LYS A 1 93 ? 1.379 -9.168 6.225 1.00 91.62 93 LYS A CA 1
ATOM 783 C C . LYS A 1 93 ? 0.160 -10.075 6.317 1.00 91.62 93 LYS A C 1
ATOM 785 O O . LYS A 1 93 ? 0.225 -11.097 6.991 1.00 91.62 93 LYS A O 1
ATOM 790 N N . LEU A 1 94 ? -0.933 -9.705 5.659 1.00 89.88 94 LEU A N 1
ATOM 791 C CA . LEU A 1 94 ? -2.178 -10.470 5.672 1.00 89.88 94 LEU A CA 1
ATOM 792 C C . LEU A 1 94 ? -2.263 -11.503 4.543 1.00 89.88 94 LEU A C 1
ATOM 794 O O . LEU A 1 94 ? -3.215 -12.273 4.515 1.00 89.88 94 LEU A O 1
ATOM 798 N N . SER A 1 95 ? -1.279 -11.540 3.636 1.00 93.00 95 SER A N 1
ATOM 799 C CA . SER A 1 95 ? -1.282 -12.411 2.450 1.00 93.00 95 SER A CA 1
ATOM 800 C C . SER A 1 95 ? -2.544 -12.250 1.591 1.00 93.00 95 SER A C 1
ATOM 802 O O . SER A 1 95 ? -3.066 -13.216 1.041 1.00 93.00 95 SER A O 1
ATOM 804 N N . ILE A 1 96 ? -3.038 -11.015 1.484 1.00 91.06 96 ILE A N 1
ATOM 805 C CA . ILE A 1 96 ? -4.195 -10.661 0.653 1.00 91.06 96 ILE A CA 1
ATOM 806 C C . ILE A 1 96 ? -3.724 -10.022 -0.663 1.00 91.06 96 ILE A C 1
ATOM 808 O O . ILE A 1 96 ? -2.704 -9.325 -0.657 1.00 91.06 96 ILE A O 1
ATOM 812 N N . PRO A 1 97 ? -4.431 -10.233 -1.789 1.00 93.38 97 PRO A N 1
ATOM 813 C CA . PRO A 1 97 ? -4.096 -9.590 -3.057 1.00 93.38 97 PRO A CA 1
ATOM 814 C C . PRO A 1 97 ? -4.237 -8.066 -2.989 1.00 93.38 97 PRO A C 1
ATOM 816 O O . PRO A 1 97 ? -5.259 -7.554 -2.534 1.00 93.38 97 PRO A O 1
ATOM 819 N N . LEU A 1 98 ? -3.221 -7.352 -3.478 1.00 93.88 98 LEU A N 1
ATOM 820 C CA . LEU A 1 98 ? -3.177 -5.892 -3.495 1.00 93.88 98 LEU A CA 1
ATOM 821 C C . LEU A 1 98 ? -3.578 -5.355 -4.875 1.00 93.88 98 LEU A C 1
ATOM 823 O O . LEU A 1 98 ? -2.843 -5.595 -5.836 1.00 93.88 98 LEU A O 1
ATOM 827 N N . PRO A 1 99 ? -4.678 -4.598 -5.007 1.00 95.38 99 PRO A N 1
ATOM 828 C CA . PRO A 1 99 ? -4.957 -3.879 -6.244 1.00 95.38 99 PRO A CA 1
ATOM 829 C C . PRO A 1 99 ? -3.942 -2.747 -6.446 1.00 95.38 99 PRO A C 1
ATOM 831 O O . PRO A 1 99 ? -3.698 -1.953 -5.532 1.00 95.38 99 PRO A O 1
ATOM 834 N N . ALA A 1 100 ? -3.370 -2.652 -7.647 1.00 96.50 100 ALA A N 1
ATOM 835 C CA . ALA A 1 100 ? -2.361 -1.656 -7.992 1.00 96.50 100 ALA A CA 1
ATOM 836 C C . ALA A 1 100 ? -2.588 -1.081 -9.395 1.00 96.50 100 ALA A C 1
ATOM 838 O O . ALA A 1 100 ? -2.832 -1.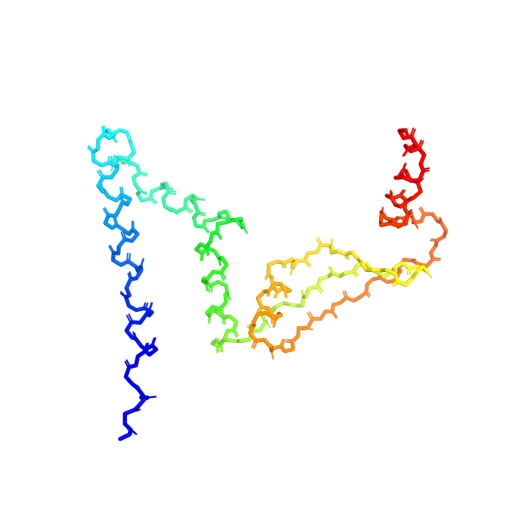822 -10.344 1.00 96.50 100 ALA A O 1
ATOM 839 N N . ASN A 1 101 ? -2.445 0.237 -9.511 1.00 97.38 101 ASN A N 1
ATOM 840 C CA . ASN A 1 101 ? -2.317 0.957 -10.768 1.00 97.38 101 ASN A CA 1
ATOM 841 C C . ASN A 1 101 ? -0.831 1.191 -11.041 1.00 97.38 101 ASN A C 1
ATOM 843 O O . ASN A 1 101 ? -0.115 1.746 -10.200 1.00 97.38 101 ASN A O 1
ATOM 847 N N . VAL A 1 102 ? -0.376 0.754 -12.213 1.00 96.12 102 VAL A N 1
ATOM 848 C CA . VAL A 1 102 ? 1.026 0.845 -12.624 1.00 96.12 102 VAL A CA 1
ATOM 849 C C . VAL A 1 102 ? 1.187 1.984 -13.620 1.00 96.12 102 VAL A C 1
ATOM 851 O O . VAL A 1 102 ? 0.538 1.998 -14.661 1.00 96.12 102 VAL A O 1
ATOM 854 N N . ASN A 1 103 ? 2.071 2.922 -13.292 1.00 94.31 103 ASN A N 1
ATOM 855 C CA . ASN A 1 103 ? 2.473 4.017 -14.162 1.00 94.31 103 ASN A CA 1
ATOM 856 C C . ASN A 1 103 ? 3.855 3.708 -14.741 1.00 94.31 103 ASN A C 1
ATOM 858 O O . ASN A 1 103 ? 4.872 3.837 -14.052 1.00 94.31 103 ASN A O 1
ATOM 862 N N . ASP A 1 104 ? 3.891 3.296 -16.005 1.00 94.19 104 ASP A N 1
ATOM 863 C CA . ASP A 1 104 ? 5.136 2.982 -16.699 1.00 94.19 104 ASP A CA 1
ATOM 864 C C . ASP A 1 104 ? 5.917 4.261 -17.041 1.00 94.19 104 ASP A C 1
ATOM 866 O O . ASP A 1 104 ? 5.509 5.079 -17.866 1.00 94.19 104 ASP A O 1
ATOM 870 N N . LEU A 1 105 ? 7.084 4.419 -16.419 1.00 89.75 105 LEU A N 1
ATOM 871 C CA . LEU A 1 105 ? 8.055 5.472 -16.693 1.00 89.75 105 LEU A CA 1
ATOM 872 C C . LEU A 1 105 ? 9.107 4.936 -17.670 1.00 89.75 105 LEU A C 1
ATOM 874 O O . LEU A 1 105 ? 10.179 4.455 -17.284 1.00 89.75 105 LEU A O 1
ATOM 878 N N . THR A 1 106 ? 8.765 4.981 -18.958 1.00 78.06 106 THR A N 1
ATOM 879 C CA . THR A 1 106 ? 9.596 4.448 -20.052 1.00 78.06 106 THR A CA 1
ATOM 880 C C . THR A 1 106 ? 10.536 5.480 -20.680 1.00 78.06 106 THR A C 1
ATOM 882 O O . THR A 1 106 ? 11.480 5.077 -21.365 1.00 78.06 106 THR A O 1
ATOM 885 N N . SER A 1 107 ? 10.325 6.781 -20.427 1.00 81.25 107 SER A N 1
ATOM 886 C CA . SER A 1 107 ? 11.243 7.839 -20.878 1.00 81.25 107 SER A CA 1
ATOM 887 C C . SER A 1 1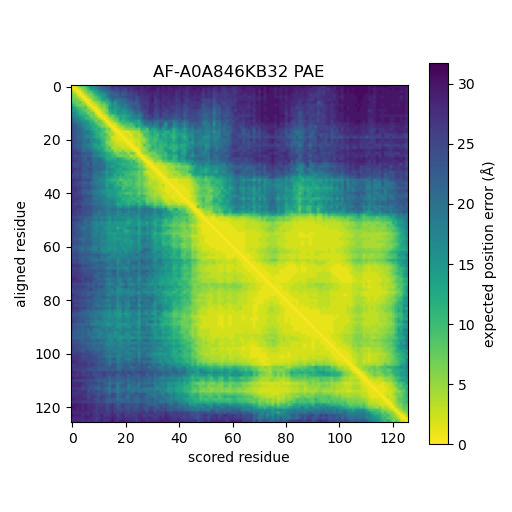07 ? 12.595 7.741 -20.168 1.00 81.25 107 SER A C 1
ATOM 889 O O . SER A 1 107 ? 12.680 7.387 -18.990 1.00 81.25 107 SER A O 1
ATOM 891 N N . GLU A 1 108 ? 13.655 8.104 -20.887 1.00 75.81 108 GLU A N 1
ATOM 892 C CA . GLU A 1 108 ? 15.015 8.211 -20.351 1.00 75.81 108 GLU A CA 1
ATOM 893 C C . GLU A 1 108 ? 15.173 9.378 -19.366 1.00 75.81 108 GLU A C 1
ATOM 895 O O . GLU A 1 108 ? 16.114 9.380 -18.574 1.00 75.81 108 GLU A O 1
ATOM 900 N N . ASP A 1 109 ? 14.215 10.310 -19.353 1.00 80.44 109 ASP A N 1
ATOM 901 C CA . ASP A 1 109 ? 14.181 11.446 -18.427 1.00 80.44 109 ASP A CA 1
ATOM 902 C C . ASP A 1 109 ? 13.901 11.024 -16.977 1.00 80.44 109 ASP A C 1
ATOM 904 O O . ASP A 1 109 ? 14.236 11.743 -16.034 1.00 80.44 109 ASP A O 1
ATOM 908 N N . TYR A 1 110 ? 13.294 9.851 -16.774 1.00 82.56 110 TYR A N 1
ATOM 909 C CA . TYR A 1 110 ? 12.971 9.352 -15.442 1.00 82.56 110 TYR A CA 1
ATOM 910 C C . TYR A 1 110 ? 14.092 8.477 -14.898 1.00 82.56 110 TYR A C 1
ATOM 912 O O . TYR A 1 110 ? 14.310 7.338 -15.324 1.00 82.56 110 TYR A O 1
ATOM 920 N N . SER A 1 111 ? 14.784 8.986 -13.883 1.00 86.25 111 SER A N 1
ATOM 921 C CA . SER A 1 111 ? 15.826 8.232 -13.206 1.00 86.25 111 SER A CA 1
ATOM 922 C C . SER A 1 111 ? 15.266 7.367 -12.072 1.00 86.25 111 SER A C 1
ATOM 924 O O .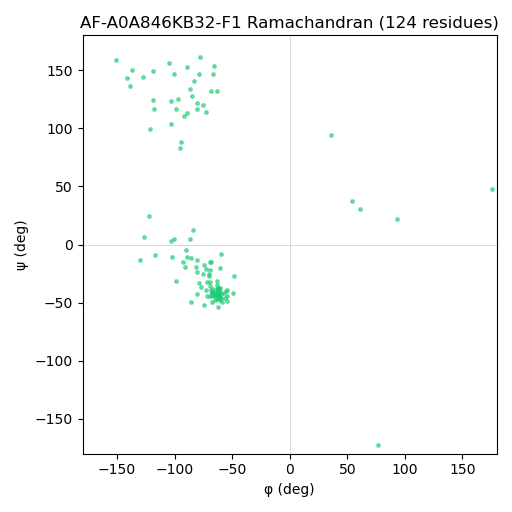 SER A 1 111 ? 14.452 7.783 -11.249 1.00 86.25 111 SER A O 1
ATOM 926 N N . CYS A 1 112 ? 15.710 6.110 -12.022 1.00 89.69 112 CYS A N 1
ATOM 927 C CA . CYS A 1 112 ? 15.337 5.191 -10.953 1.00 89.69 112 CYS A CA 1
ATOM 928 C C . CYS A 1 112 ? 16.189 5.447 -9.703 1.00 89.69 112 CYS A C 1
ATOM 930 O O . CYS A 1 112 ? 17.403 5.196 -9.709 1.00 89.69 112 CYS A O 1
ATOM 932 N N . TYR A 1 113 ? 15.539 5.848 -8.607 1.00 86.44 113 TYR A N 1
ATOM 933 C CA . TYR A 1 113 ? 16.192 6.151 -7.329 1.00 86.44 113 TYR A CA 1
ATOM 934 C C . TYR A 1 113 ? 17.048 4.987 -6.801 1.00 86.44 113 TYR A C 1
ATOM 936 O O . TYR A 1 113 ? 18.172 5.178 -6.332 1.00 86.44 113 TYR A O 1
ATOM 944 N N . TYR A 1 114 ? 16.565 3.749 -6.940 1.00 88.56 114 TYR A N 1
ATOM 945 C CA . TYR A 1 114 ? 17.301 2.554 -6.522 1.00 88.56 114 TYR A CA 1
ATOM 946 C C . TYR A 1 114 ? 18.610 2.361 -7.309 1.00 88.56 114 TYR A C 1
ATOM 948 O O . TYR A 1 114 ? 19.676 2.119 -6.727 1.00 88.56 114 TYR A O 1
ATOM 956 N N . CYS A 1 115 ? 18.552 2.499 -8.637 1.00 89.06 115 CYS A N 1
ATOM 957 C CA . CYS A 1 115 ? 19.724 2.395 -9.506 1.00 89.06 115 CYS A CA 1
ATOM 958 C C . CYS A 1 115 ? 20.739 3.505 -9.216 1.00 89.06 115 CYS A C 1
ATOM 960 O O . CYS A 1 115 ? 21.943 3.238 -9.146 1.00 89.06 115 CYS A O 1
ATOM 962 N N . GLU A 1 116 ? 20.274 4.738 -9.009 1.00 88.12 116 GLU A N 1
ATOM 963 C CA . GLU A 1 1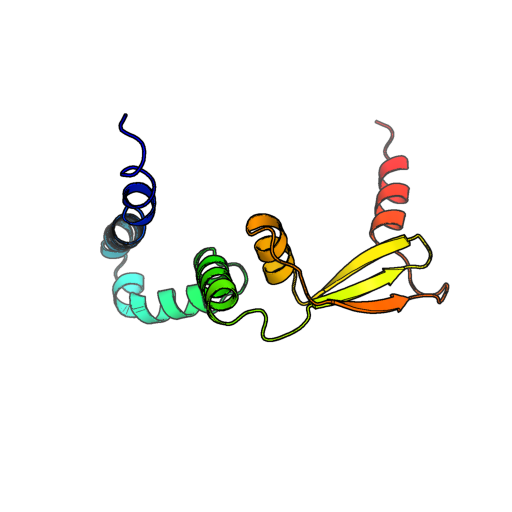16 ? 21.139 5.845 -8.603 1.00 88.12 116 GLU A CA 1
ATOM 964 C C . GLU A 1 116 ? 21.814 5.595 -7.254 1.00 88.12 116 GLU A C 1
ATOM 966 O O . GLU A 1 116 ? 23.032 5.757 -7.129 1.00 88.12 116 GLU A O 1
ATOM 971 N N . GLY A 1 117 ? 21.055 5.141 -6.255 1.00 86.56 117 GLY A N 1
ATOM 972 C CA . GLY A 1 117 ? 21.574 4.818 -4.929 1.00 86.56 117 GLY A CA 1
ATOM 973 C C . GLY A 1 117 ? 22.695 3.775 -4.980 1.00 86.56 117 GLY A C 1
ATOM 974 O O . GLY A 1 117 ? 23.736 3.945 -4.338 1.00 86.56 117 GLY A O 1
ATOM 975 N N . LYS A 1 118 ? 22.554 2.733 -5.813 1.00 84.38 118 LYS A N 1
ATOM 976 C CA . LYS A 1 118 ? 23.621 1.742 -6.048 1.00 84.38 118 LYS A CA 1
ATOM 977 C C . LYS A 1 118 ? 24.882 2.354 -6.660 1.00 84.38 118 LYS A C 1
ATOM 979 O O . LYS A 1 118 ? 25.985 1.991 -6.251 1.00 84.38 118 LYS A O 1
ATOM 984 N N . LYS A 1 119 ? 24.747 3.278 -7.619 1.00 82.25 119 LYS A N 1
ATOM 985 C CA . LYS A 1 119 ? 25.897 3.967 -8.236 1.00 82.25 119 LYS A CA 1
ATOM 986 C C . LYS A 1 119 ? 26.665 4.809 -7.212 1.00 82.25 119 LYS A C 1
ATOM 988 O O . LYS A 1 119 ? 27.892 4.824 -7.249 1.00 82.25 119 LYS A O 1
ATOM 993 N N . ARG A 1 120 ? 25.962 5.466 -6.281 1.00 76.06 120 ARG A N 1
ATOM 994 C CA . ARG A 1 120 ? 26.572 6.278 -5.210 1.00 76.06 120 ARG A CA 1
ATOM 995 C C . ARG A 1 120 ? 27.341 5.418 -4.201 1.00 76.06 120 ARG A C 1
ATOM 997 O O . ARG A 1 120 ? 28.481 5.736 -3.883 1.00 76.06 120 ARG A O 1
ATOM 1004 N N . ARG A 1 121 ? 26.772 4.285 -3.766 1.00 67.12 121 ARG A N 1
ATOM 1005 C CA . ARG A 1 121 ? 27.407 3.371 -2.790 1.00 67.12 121 ARG A CA 1
ATOM 1006 C C . ARG A 1 121 ? 28.713 2.747 -3.287 1.00 67.12 121 ARG A C 1
ATOM 1008 O O . ARG A 1 121 ? 29.614 2.528 -2.492 1.00 67.12 121 ARG A O 1
ATOM 1015 N N . LYS A 1 122 ? 28.855 2.512 -4.596 1.00 61.09 122 LYS A N 1
ATOM 1016 C CA . LYS A 1 122 ? 30.099 1.979 -5.187 1.00 61.09 122 LYS A CA 1
ATOM 1017 C C . LYS A 1 122 ? 31.288 2.950 -5.141 1.00 61.09 122 LYS A C 1
ATOM 1019 O O . LYS A 1 122 ? 32.408 2.516 -5.382 1.00 61.09 1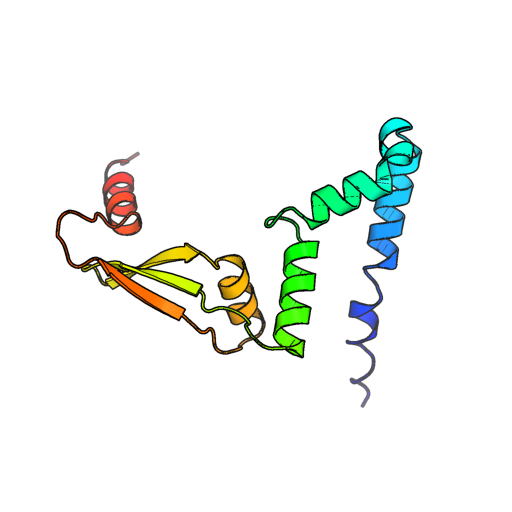22 LYS A O 1
ATOM 1024 N N . LYS A 1 123 ? 31.064 4.242 -4.873 1.00 58.12 123 LYS A N 1
ATOM 1025 C CA . LYS A 1 123 ? 32.124 5.265 -4.849 1.00 58.12 123 LYS A CA 1
ATOM 1026 C C . LYS A 1 123 ? 32.788 5.440 -3.480 1.00 58.12 123 LYS A C 1
ATOM 1028 O O . LYS A 1 123 ? 33.820 6.094 -3.409 1.00 58.12 123 LYS A O 1
ATOM 1033 N N . VAL A 1 124 ? 32.239 4.847 -2.419 1.00 56.56 124 VAL A N 1
ATOM 1034 C CA . VAL A 1 124 ? 32.856 4.852 -1.087 1.00 56.56 124 VAL A CA 1
ATOM 1035 C C . VAL A 1 124 ? 33.664 3.562 -0.938 1.00 56.56 124 VAL A C 1
ATOM 1037 O O . VAL A 1 124 ? 33.142 2.538 -0.508 1.00 56.56 124 VAL A O 1
ATOM 1040 N N . ARG A 1 125 ? 34.929 3.589 -1.367 1.00 51.91 125 ARG A N 1
ATOM 1041 C CA . ARG A 1 125 ? 35.942 2.634 -0.897 1.00 51.91 125 ARG A CA 1
ATOM 1042 C C . ARG A 1 125 ? 36.581 3.263 0.342 1.00 51.91 125 ARG A C 1
ATOM 1044 O O . ARG A 1 125 ? 37.179 4.326 0.209 1.00 51.91 125 ARG A O 1
ATOM 1051 N N . ILE A 1 126 ? 36.366 2.648 1.505 1.00 54.28 126 ILE A N 1
ATOM 1052 C CA . ILE A 1 126 ? 37.164 2.885 2.718 1.00 54.28 126 ILE A CA 1
ATOM 1053 C C . ILE A 1 126 ? 38.462 2.096 2.557 1.00 54.28 126 ILE A C 1
ATOM 1055 O O . ILE A 1 126 ? 38.359 0.947 2.063 1.00 54.28 126 ILE A O 1
#